Protein AF-A0A9E5R5B8-F1 (afdb_monomer_lite)

Sequence (141 aa):
MPQKSLERLEKYETEHPGAIAIGHPDVVDSGRGVEPFTGEATRPKANSRCPHCYPVLTTEGKFHACPFAIENRAPHFQLGDISSDASEIAQNFRAFFHWLDTVHEPYAIAHNLPACTVCWKYLDQLPVPKGFAEGRSQKDS

Structure (mmCIF, N/CA/C/O backbone):
data_AF-A0A9E5R5B8-F1
#
_entry.id   AF-A0A9E5R5B8-F1
#
loop_
_atom_site.group_PDB
_atom_site.id
_atom_site.type_symbol
_atom_site.label_atom_id
_atom_site.label_alt_id
_atom_site.label_comp_id
_atom_site.label_asym_id
_atom_site.label_entity_id
_atom_site.label_seq_id
_atom_site.pdbx_PDB_ins_code
_atom_site.Cartn_x
_atom_site.Cartn_y
_atom_site.Cartn_z
_atom_site.occupancy
_atom_site.B_iso_or_equiv
_atom_site.auth_seq_id
_atom_site.auth_comp_id
_atom_site.auth_asym_id
_atom_site.auth_atom_id
_atom_site.pdbx_PDB_model_num
ATOM 1 N N . MET A 1 1 ? -10.616 17.201 12.479 1.00 49.31 1 MET A N 1
ATOM 2 C CA . MET A 1 1 ? -11.175 16.107 13.302 1.00 49.31 1 MET A CA 1
ATOM 3 C C . MET A 1 1 ? -12.221 16.691 14.246 1.00 49.31 1 MET A C 1
ATOM 5 O O . MET A 1 1 ? -11.987 17.792 14.727 1.00 49.31 1 MET A O 1
ATOM 9 N N . PRO A 1 2 ? -13.370 16.033 14.482 1.00 65.19 2 PRO A N 1
ATOM 10 C CA . PRO A 1 2 ? -14.362 16.505 15.451 1.00 65.19 2 PRO A CA 1
ATOM 11 C C . PRO A 1 2 ? -13.791 16.572 16.878 1.00 65.19 2 PRO A C 1
ATOM 13 O O . PRO A 1 2 ? -13.091 15.649 17.290 1.00 65.19 2 PRO A O 1
ATOM 16 N N . GLN A 1 3 ? -14.136 17.614 17.644 1.00 66.38 3 GLN A N 1
ATOM 17 C CA . GLN A 1 3 ? -13.544 17.921 18.961 1.00 66.38 3 GLN A CA 1
ATOM 18 C C . GLN A 1 3 ? -13.558 16.728 19.932 1.00 66.38 3 GLN A C 1
ATOM 20 O O . GLN A 1 3 ? -12.523 16.318 20.442 1.00 66.38 3 GLN A O 1
ATOM 25 N N . LYS A 1 4 ? -14.717 16.075 20.085 1.00 72.31 4 LYS A N 1
ATOM 26 C CA . LYS A 1 4 ? -14.872 14.896 20.956 1.00 72.31 4 LYS A CA 1
ATOM 27 C C . LYS A 1 4 ? -13.998 13.707 20.554 1.00 72.31 4 LYS A C 1
ATOM 29 O O . LYS A 1 4 ? -13.737 12.835 21.372 1.00 72.31 4 LYS A O 1
ATOM 34 N N . SER A 1 5 ? -13.631 13.602 19.277 1.00 59.72 5 SER A N 1
ATOM 35 C CA . SER A 1 5 ? -12.757 12.521 18.805 1.00 59.72 5 SER A CA 1
ATOM 36 C C . SER A 1 5 ? -11.303 12.809 19.160 1.00 59.72 5 SER A C 1
ATOM 38 O O . SER A 1 5 ? -10.613 11.900 19.602 1.00 59.72 5 SER A O 1
ATOM 40 N N . LEU A 1 6 ? -10.877 14.073 19.046 1.00 64.75 6 LEU A N 1
ATOM 41 C CA . LEU A 1 6 ? -9.552 14.518 19.478 1.00 64.75 6 LEU A CA 1
ATOM 42 C C . LEU A 1 6 ? -9.355 14.275 20.981 1.00 64.75 6 LEU A C 1
ATOM 44 O O . LEU A 1 6 ? -8.418 13.585 21.356 1.00 64.75 6 LEU A O 1
ATOM 48 N N . GLU A 1 7 ? -10.304 14.713 21.812 1.00 79.81 7 GLU A N 1
ATOM 49 C CA . GLU A 1 7 ? -10.249 14.536 23.274 1.00 79.81 7 GLU A CA 1
ATOM 50 C C . GLU A 1 7 ? -10.117 13.060 23.688 1.00 79.81 7 GLU A C 1
ATOM 52 O O . GLU A 1 7 ? -9.419 12.718 24.642 1.00 79.81 7 GLU A O 1
ATOM 57 N N . ARG A 1 8 ? -10.789 12.156 22.962 1.00 82.94 8 ARG A N 1
ATOM 58 C CA . ARG A 1 8 ? -10.708 10.711 23.221 1.00 82.94 8 ARG A CA 1
ATOM 59 C C . ARG A 1 8 ? -9.349 10.134 22.844 1.00 82.94 8 ARG A C 1
ATOM 61 O O . ARG A 1 8 ? -8.866 9.265 23.562 1.00 82.94 8 ARG A O 1
ATOM 68 N N . LEU A 1 9 ? -8.759 10.596 21.744 1.00 76.62 9 LEU A N 1
ATOM 69 C CA . LEU A 1 9 ? -7.430 10.165 21.314 1.00 76.62 9 LEU A CA 1
ATOM 70 C C . LEU A 1 9 ? -6.357 10.693 22.275 1.00 76.62 9 LEU A C 1
ATOM 72 O O . LEU A 1 9 ? -5.537 9.917 22.742 1.00 76.62 9 LEU A O 1
ATOM 76 N N . GLU A 1 10 ? -6.413 11.965 22.665 1.00 81.62 10 GLU A N 1
ATOM 77 C CA . GLU A 1 10 ? -5.465 12.557 23.624 1.00 81.62 10 GLU A CA 1
ATOM 78 C C . GLU A 1 10 ? -5.507 11.858 24.988 1.00 81.62 10 GLU A C 1
ATOM 80 O O . GLU A 1 10 ? -4.468 11.551 25.581 1.00 81.62 10 GLU A O 1
ATOM 85 N N . LYS A 1 11 ? -6.714 11.541 25.472 1.00 90.38 11 LYS A N 1
ATOM 86 C CA . LYS A 1 11 ? -6.880 10.762 26.699 1.00 90.38 11 LYS A CA 1
ATOM 87 C C . LYS A 1 11 ? -6.269 9.363 26.569 1.00 90.38 11 LYS A C 1
ATOM 89 O O . LYS A 1 11 ? -5.566 8.925 27.473 1.00 90.38 11 LYS A O 1
ATOM 94 N N . TYR A 1 12 ? -6.514 8.683 25.452 1.00 80.88 12 TYR A N 1
ATOM 95 C CA . TYR A 1 12 ? -5.995 7.337 25.218 1.00 80.88 12 TYR A CA 1
ATOM 96 C C . TYR A 1 12 ? -4.466 7.317 25.084 1.00 80.88 12 TYR A C 1
ATOM 98 O O . TYR A 1 12 ? -3.836 6.432 25.645 1.00 80.88 12 TYR A O 1
ATOM 106 N N . GLU A 1 13 ? -3.851 8.307 24.431 1.00 83.00 13 GLU A N 1
ATOM 107 C CA . GLU A 1 13 ? -2.384 8.437 24.363 1.00 83.00 13 GLU A CA 1
ATOM 108 C C . GLU A 1 13 ? -1.765 8.692 25.744 1.00 83.00 13 GLU A C 1
ATOM 110 O O . GLU A 1 13 ? -0.701 8.173 26.064 1.00 83.00 13 GLU A O 1
ATOM 115 N N . THR A 1 14 ? -2.458 9.442 26.604 1.00 81.44 14 THR A N 1
ATOM 116 C CA . THR A 1 14 ? -2.015 9.662 27.989 1.00 81.44 14 THR A CA 1
ATOM 117 C C . THR A 1 14 ? -2.009 8.357 28.794 1.00 81.44 14 THR A C 1
ATOM 119 O O . THR A 1 14 ? -1.106 8.120 29.595 1.00 81.44 14 THR A O 1
ATOM 122 N N . GLU A 1 15 ? -3.019 7.510 28.589 1.00 90.81 15 GLU A N 1
ATOM 123 C CA . GLU A 1 15 ? -3.161 6.208 29.257 1.00 90.81 15 GLU A CA 1
ATOM 124 C C . GLU A 1 15 ? -2.264 5.127 28.622 1.00 90.81 15 GLU A C 1
ATOM 126 O O . GLU A 1 15 ? -1.857 4.177 29.296 1.00 90.81 15 GLU A O 1
ATOM 131 N N . HIS A 1 16 ? -1.916 5.292 27.344 1.00 69.75 16 HIS A N 1
ATOM 132 C CA . HIS A 1 16 ? -1.146 4.348 26.540 1.00 69.75 16 HIS A CA 1
ATOM 133 C C . HIS A 1 16 ? -0.096 5.068 25.674 1.00 69.75 16 HIS A C 1
ATOM 135 O O . HIS A 1 16 ? -0.258 5.141 24.454 1.00 69.75 16 HIS A O 1
ATOM 141 N N . PRO A 1 17 ? 0.997 5.574 26.275 1.00 70.75 17 PRO A N 1
ATOM 142 C CA . PRO A 1 17 ? 2.012 6.321 25.538 1.00 70.75 17 PRO A CA 1
ATOM 143 C C . PRO A 1 17 ? 2.600 5.511 24.376 1.00 70.75 17 PRO A C 1
ATOM 145 O O . PRO A 1 17 ? 3.065 4.384 24.564 1.00 70.75 17 PRO A O 1
ATOM 148 N N . GLY A 1 18 ? 2.592 6.090 23.177 1.00 58.00 18 GLY A N 1
ATOM 149 C CA . GLY A 1 18 ? 3.071 5.476 21.939 1.00 58.00 18 GLY A CA 1
ATOM 150 C C . GLY A 1 18 ? 2.088 4.507 21.277 1.00 58.00 18 GLY A C 1
ATOM 151 O O . GLY A 1 18 ? 2.444 3.885 20.275 1.00 58.00 18 GLY A O 1
ATOM 152 N N . ALA A 1 19 ? 0.869 4.354 21.804 1.00 66.12 19 ALA A N 1
ATOM 153 C CA . ALA A 1 19 ? -0.157 3.511 21.191 1.00 66.12 19 ALA A CA 1
ATOM 154 C C . ALA A 1 19 ? -0.889 4.220 20.043 1.00 66.12 19 ALA A C 1
ATOM 156 O O . ALA A 1 19 ? -1.441 3.547 19.167 1.00 66.12 19 ALA A O 1
ATOM 157 N N . ILE A 1 20 ? -0.888 5.557 20.019 1.00 54.00 20 ILE A N 1
ATOM 158 C CA . ILE A 1 20 ? -1.404 6.345 18.901 1.00 54.00 20 ILE A CA 1
ATOM 159 C C . ILE A 1 20 ? -0.234 6.846 18.061 1.00 54.00 20 ILE A C 1
ATOM 161 O O . ILE A 1 20 ? 0.415 7.840 18.374 1.00 54.00 20 ILE A O 1
ATOM 165 N N . ALA A 1 21 ? 0.002 6.188 16.930 1.00 52.88 21 ALA A N 1
ATOM 166 C CA . ALA A 1 21 ? 0.876 6.728 15.901 1.00 52.88 21 ALA A CA 1
ATOM 167 C C . ALA A 1 21 ? 0.081 7.688 15.002 1.00 52.88 21 ALA A C 1
ATOM 169 O O . ALA A 1 21 ? -0.859 7.284 14.314 1.00 52.88 21 ALA A O 1
ATOM 170 N N . ILE A 1 22 ? 0.480 8.961 14.965 1.00 49.50 22 ILE A N 1
ATOM 171 C CA . ILE A 1 22 ? 0.295 9.780 13.761 1.00 49.50 22 ILE A CA 1
ATOM 172 C C . ILE A 1 22 ? 1.297 9.225 12.747 1.00 49.50 22 ILE A C 1
ATOM 174 O O . ILE A 1 22 ? 2.421 8.923 13.139 1.00 49.50 22 ILE A O 1
ATOM 178 N N . GLY A 1 23 ? 0.860 9.007 11.502 1.00 41.50 23 GLY A N 1
ATOM 179 C CA . GLY A 1 23 ? 1.602 8.284 10.465 1.00 41.50 23 GLY A CA 1
ATOM 180 C C . GLY A 1 23 ? 3.128 8.394 10.586 1.00 41.50 23 GLY A C 1
ATOM 181 O O . GLY A 1 23 ? 3.691 9.477 10.503 1.00 41.50 23 GLY A O 1
ATOM 182 N N . HIS A 1 24 ? 3.772 7.248 10.808 1.00 43.59 24 HIS A N 1
ATOM 183 C CA . HIS A 1 24 ? 5.215 7.017 10.739 1.00 43.59 24 HIS A CA 1
ATOM 184 C C . HIS A 1 24 ? 5.885 7.794 9.579 1.00 43.59 24 HIS A C 1
ATOM 186 O O . HIS A 1 24 ? 5.373 7.747 8.454 1.00 43.59 24 HIS A O 1
ATOM 192 N N . PRO A 1 25 ? 7.063 8.405 9.818 1.00 42.62 25 PRO A N 1
ATOM 193 C CA . PRO A 1 25 ? 7.827 9.202 8.846 1.00 42.62 25 PRO A CA 1
ATOM 194 C C . PRO A 1 25 ? 8.372 8.413 7.640 1.00 42.62 25 PRO A C 1
ATOM 196 O O . PRO A 1 25 ? 8.846 9.009 6.673 1.00 42.62 25 PRO A O 1
ATOM 199 N N . ASP A 1 26 ? 8.284 7.082 7.672 1.00 43.50 26 ASP A N 1
ATOM 200 C CA . ASP A 1 26 ? 8.747 6.187 6.602 1.00 43.50 26 ASP A CA 1
ATOM 201 C C . ASP A 1 26 ? 7.673 5.917 5.530 1.00 43.50 26 ASP A C 1
ATOM 203 O O . ASP A 1 26 ? 7.870 5.115 4.617 1.00 43.50 26 ASP A O 1
ATOM 207 N N . VAL A 1 27 ? 6.527 6.593 5.635 1.00 49.62 27 VAL A N 1
ATOM 208 C CA . VAL A 1 27 ? 5.367 6.467 4.753 1.00 49.62 27 VAL A CA 1
ATOM 209 C C . VAL A 1 27 ? 4.975 7.859 4.273 1.00 49.62 27 VAL A C 1
ATOM 211 O O . VAL A 1 27 ? 4.837 8.780 5.070 1.00 49.62 27 VAL A O 1
ATOM 214 N N . VAL A 1 28 ? 4.791 8.037 2.962 1.00 47.84 28 VAL A N 1
ATOM 215 C CA . VAL A 1 28 ? 4.432 9.346 2.396 1.00 47.84 28 VAL A CA 1
ATOM 216 C C . VAL A 1 28 ? 3.112 9.830 3.005 1.00 47.84 28 VAL A C 1
ATOM 218 O O . VAL A 1 28 ? 2.084 9.169 2.833 1.00 47.84 28 VAL A O 1
ATOM 221 N N . ASP A 1 29 ? 3.149 10.993 3.666 1.00 47.41 29 ASP A N 1
ATOM 222 C CA . ASP A 1 29 ? 2.029 11.689 4.323 1.00 47.41 29 ASP A CA 1
ATOM 223 C C . ASP A 1 29 ? 0.872 12.017 3.360 1.00 47.41 29 ASP A C 1
ATOM 225 O O . ASP A 1 29 ? 0.616 13.154 2.970 1.00 47.41 29 ASP A O 1
ATOM 229 N N . SER A 1 30 ? 0.116 11.013 2.939 1.00 44.00 30 SER A N 1
ATOM 230 C CA . SER A 1 30 ? -1.131 11.223 2.204 1.00 44.00 30 SER A CA 1
ATOM 231 C C . SER A 1 30 ? -2.272 11.393 3.209 1.00 44.00 30 SER A C 1
ATOM 233 O O . SER A 1 30 ? -3.143 10.538 3.330 1.00 44.00 30 SER A O 1
ATOM 235 N N . GLY A 1 31 ? -2.242 12.492 3.970 1.00 41.38 31 GLY A N 1
ATOM 236 C CA . GLY A 1 31 ? -3.238 12.832 4.989 1.00 41.38 31 GLY A CA 1
ATOM 237 C C . GLY A 1 31 ? -3.081 14.270 5.495 1.00 41.38 31 GLY A C 1
ATOM 238 O O . GLY A 1 31 ? -1.972 14.756 5.677 1.00 41.38 31 GLY A O 1
ATOM 239 N N . ARG A 1 32 ? -4.195 14.989 5.696 1.00 36.12 32 ARG A N 1
ATOM 240 C CA . ARG A 1 32 ? -4.191 16.371 6.219 1.00 36.12 32 ARG A CA 1
ATOM 241 C C . ARG A 1 32 ? -3.939 16.368 7.736 1.00 36.12 32 ARG A C 1
ATOM 243 O O . ARG A 1 32 ? -4.855 16.061 8.497 1.00 36.12 32 ARG A O 1
ATOM 250 N N . GLY A 1 33 ? -2.741 16.774 8.150 1.00 42.72 33 GLY A N 1
ATOM 251 C CA . GLY A 1 33 ? -2.352 17.126 9.523 1.00 42.72 33 GLY A CA 1
ATOM 252 C C . GLY A 1 33 ? -1.614 18.472 9.540 1.00 42.72 33 GLY A C 1
ATOM 253 O O . GLY A 1 33 ? -1.200 18.948 8.493 1.00 42.72 33 GLY A O 1
ATOM 254 N N . VAL A 1 34 ? -1.526 19.123 10.702 1.00 41.06 34 VAL A N 1
ATOM 255 C CA . VAL A 1 34 ? -1.200 20.561 10.884 1.00 41.06 34 VAL A CA 1
ATOM 256 C C . VAL A 1 34 ? 0.295 20.902 10.681 1.00 41.06 34 VAL A C 1
ATOM 258 O O . VAL A 1 34 ? 0.679 22.062 10.784 1.00 41.06 34 VAL A O 1
ATOM 261 N N . GLU A 1 35 ? 1.128 19.919 10.338 1.00 50.31 35 GLU A N 1
ATOM 262 C CA . GLU A 1 35 ? 2.551 20.098 10.020 1.00 50.31 35 GLU A CA 1
ATOM 263 C C . GLU A 1 35 ? 2.778 20.310 8.508 1.00 50.31 35 GLU A C 1
ATOM 265 O O . GLU A 1 35 ? 1.985 19.827 7.690 1.00 50.31 35 GLU A O 1
ATOM 270 N N . PRO A 1 36 ? 3.853 21.010 8.086 1.00 51.84 36 PRO A N 1
ATOM 271 C CA . PRO A 1 36 ? 4.228 21.07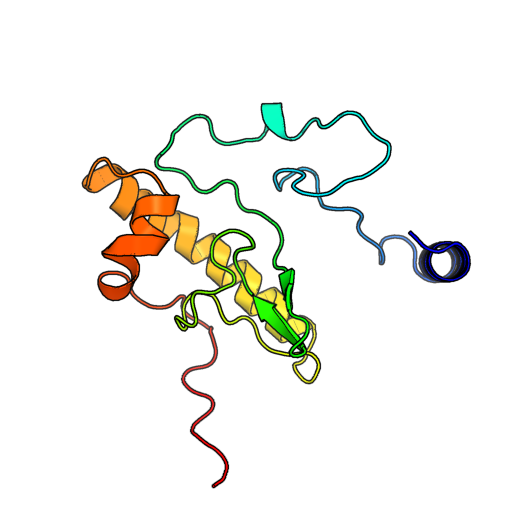8 6.678 1.00 51.84 36 PRO A CA 1
ATOM 272 C C . PRO A 1 36 ? 4.455 19.664 6.137 1.00 51.84 36 PRO A C 1
ATOM 274 O O . PRO A 1 36 ? 5.224 18.900 6.709 1.00 51.84 36 PRO A O 1
ATOM 277 N N . PHE A 1 37 ? 3.811 19.320 5.020 1.00 50.38 37 PHE A N 1
ATOM 278 C CA . PHE A 1 37 ? 3.993 18.036 4.341 1.00 50.38 37 PHE A CA 1
ATOM 279 C C . PHE A 1 37 ? 5.477 17.812 3.994 1.00 50.38 37 PHE A C 1
ATOM 281 O O . PHE A 1 37 ? 5.992 18.379 3.028 1.00 50.38 37 PHE A O 1
ATOM 288 N N . THR A 1 38 ? 6.172 16.986 4.779 1.00 55.94 38 THR A N 1
ATOM 289 C CA . THR A 1 38 ? 7.579 16.605 4.554 1.00 55.94 38 THR A CA 1
ATOM 290 C C . THR A 1 38 ? 7.709 15.358 3.676 1.00 55.94 38 THR A C 1
ATOM 292 O O . THR A 1 38 ? 8.798 15.061 3.182 1.00 55.94 38 THR A O 1
ATOM 295 N N . GLY A 1 39 ? 6.591 14.674 3.396 1.00 53.44 39 GLY A N 1
ATOM 296 C CA . GLY A 1 39 ? 6.533 13.456 2.584 1.00 53.44 39 GLY A CA 1
ATOM 297 C C . GLY A 1 39 ? 7.044 13.610 1.146 1.00 53.44 39 GLY A C 1
ATOM 298 O O . GLY A 1 39 ? 7.412 12.621 0.520 1.00 53.44 39 GLY A O 1
ATOM 299 N N . GLU A 1 40 ? 7.141 14.831 0.610 1.00 57.19 40 GLU A N 1
ATOM 300 C CA . GLU A 1 40 ? 7.773 15.079 -0.697 1.00 57.19 40 GLU A CA 1
ATOM 301 C C . GLU A 1 40 ? 9.261 14.687 -0.707 1.00 57.19 40 GLU A C 1
ATOM 303 O O . GLU A 1 40 ? 9.787 14.274 -1.746 1.00 57.19 40 GLU A O 1
ATOM 308 N N . ALA A 1 41 ? 9.948 14.800 0.434 1.00 61.19 41 ALA A N 1
ATOM 309 C CA . ALA A 1 41 ? 11.358 14.443 0.561 1.00 61.19 41 ALA A CA 1
ATOM 310 C C . ALA A 1 41 ? 11.570 12.922 0.606 1.00 61.19 41 ALA A C 1
ATOM 312 O O . ALA A 1 41 ? 12.535 12.425 0.029 1.00 61.19 41 ALA A O 1
ATOM 313 N N . THR A 1 42 ? 10.661 12.187 1.252 1.00 61.38 42 THR A N 1
ATOM 314 C CA . THR A 1 42 ? 10.735 10.724 1.408 1.00 61.38 42 THR A CA 1
ATOM 315 C C . THR A 1 42 ? 10.049 9.963 0.273 1.00 61.38 42 THR A C 1
ATOM 317 O O . THR A 1 42 ? 10.272 8.763 0.108 1.00 61.38 42 THR A O 1
ATOM 320 N N . ARG A 1 43 ? 9.258 10.647 -0.565 1.00 65.94 43 ARG A N 1
ATOM 321 C CA . ARG A 1 43 ? 8.619 10.050 -1.739 1.00 65.94 43 ARG A CA 1
ATOM 322 C C . ARG A 1 43 ? 9.666 9.507 -2.720 1.00 65.94 43 ARG A C 1
ATOM 324 O O . ARG A 1 43 ? 10.537 10.266 -3.164 1.00 65.94 43 ARG A O 1
ATOM 331 N N . PRO A 1 44 ? 9.540 8.239 -3.155 1.00 69.44 44 PRO A N 1
ATOM 332 C CA . PRO A 1 44 ? 10.380 7.702 -4.212 1.00 69.44 44 PRO A CA 1
ATOM 333 C C . PRO A 1 44 ? 10.319 8.578 -5.465 1.00 69.44 44 PRO A C 1
ATOM 335 O O . PRO A 1 44 ? 9.242 8.871 -5.985 1.00 69.44 44 PRO A O 1
ATOM 338 N N . LYS A 1 45 ? 11.489 9.006 -5.947 1.00 76.94 45 LYS A N 1
ATOM 339 C CA . LYS A 1 45 ? 11.614 9.801 -7.180 1.00 76.94 45 LYS A CA 1
ATOM 340 C C . LYS A 1 45 ? 11.586 8.927 -8.437 1.00 76.94 45 LYS A C 1
ATOM 342 O O . LYS A 1 45 ? 11.286 9.416 -9.521 1.00 76.94 45 LYS A O 1
ATOM 347 N N . ALA A 1 46 ? 11.879 7.635 -8.289 1.00 81.94 46 ALA A N 1
ATOM 348 C CA . ALA A 1 46 ? 11.731 6.657 -9.354 1.00 81.9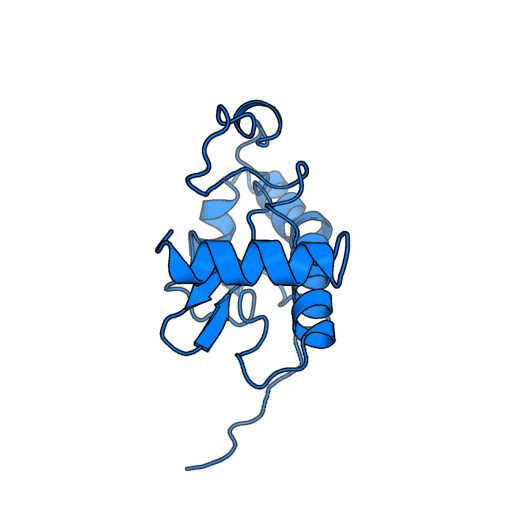4 46 ALA A CA 1
ATOM 349 C C . ALA A 1 46 ? 10.255 6.275 -9.510 1.00 81.94 46 ALA A C 1
ATOM 351 O O . ALA A 1 46 ? 9.640 5.753 -8.582 1.00 81.94 46 ALA A O 1
ATOM 352 N N . ASN A 1 47 ? 9.702 6.484 -10.706 1.00 83.50 47 ASN A N 1
ATOM 353 C CA . ASN A 1 47 ? 8.297 6.184 -10.993 1.00 83.50 47 ASN A CA 1
ATOM 354 C C . ASN A 1 47 ? 7.951 4.695 -10.855 1.00 83.50 47 ASN A C 1
ATOM 356 O O . ASN A 1 47 ? 6.784 4.373 -10.655 1.00 83.50 47 ASN A O 1
ATOM 360 N N . SER A 1 48 ? 8.933 3.796 -10.964 1.00 88.50 48 SER A N 1
ATOM 361 C CA . SER A 1 48 ? 8.771 2.348 -10.790 1.00 88.50 48 SER A CA 1
ATOM 362 C C . SER A 1 48 ? 8.588 1.922 -9.331 1.00 88.50 48 SER A C 1
ATOM 364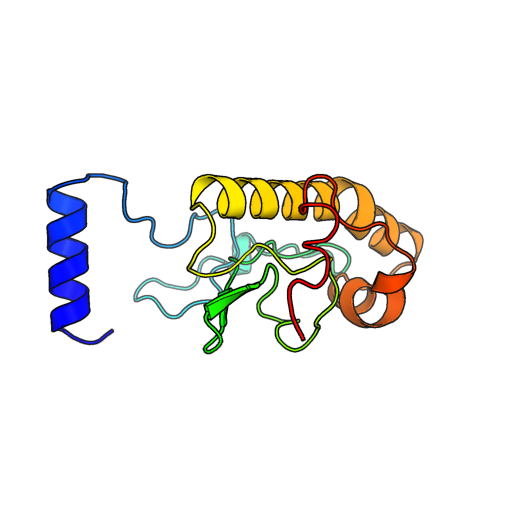 O O . SER A 1 48 ? 8.194 0.786 -9.088 1.00 88.50 48 SER A O 1
ATOM 366 N N . ARG A 1 49 ? 8.835 2.816 -8.364 1.00 87.69 49 ARG A N 1
ATOM 367 C CA . ARG A 1 49 ? 8.798 2.502 -6.934 1.00 87.69 49 ARG A CA 1
ATOM 368 C C . ARG A 1 49 ? 7.523 3.010 -6.264 1.00 87.69 49 ARG A C 1
ATOM 370 O O . ARG A 1 49 ? 7.107 4.154 -6.454 1.00 87.69 49 ARG A O 1
ATOM 377 N N . CYS A 1 50 ? 6.893 2.145 -5.472 1.00 88.62 50 CYS A N 1
ATOM 378 C CA . CYS A 1 50 ? 5.686 2.475 -4.719 1.00 88.62 50 CYS A CA 1
ATOM 379 C C . CYS A 1 50 ? 6.012 3.420 -3.542 1.00 88.62 50 CYS A C 1
ATOM 381 O O . CYS A 1 50 ? 6.990 3.187 -2.840 1.00 88.62 50 CYS A O 1
ATOM 383 N N . PRO A 1 51 ? 5.193 4.453 -3.266 1.00 82.56 51 PRO A N 1
ATOM 384 C CA . PRO A 1 51 ? 5.397 5.364 -2.132 1.00 82.56 51 PRO A CA 1
ATOM 385 C C . PRO A 1 51 ? 5.045 4.780 -0.750 1.00 82.56 51 PRO A C 1
ATOM 387 O O . PRO A 1 51 ? 5.132 5.501 0.237 1.00 82.56 51 PRO A O 1
ATOM 390 N N . HIS A 1 52 ? 4.625 3.514 -0.667 1.00 85.31 52 HIS A N 1
ATOM 391 C CA . HIS A 1 52 ? 4.361 2.807 0.597 1.00 85.31 52 HIS A CA 1
ATOM 392 C C . HIS A 1 52 ? 3.353 3.514 1.518 1.00 85.31 52 HIS A C 1
ATOM 394 O O . HIS A 1 52 ? 3.573 3.632 2.714 1.00 85.31 52 HIS A O 1
ATOM 400 N N . CYS A 1 53 ? 2.236 3.994 0.966 1.00 81.25 53 CYS A N 1
ATOM 401 C CA . CYS A 1 53 ? 1.182 4.664 1.734 1.00 81.25 53 CYS A CA 1
ATOM 402 C C . CYS A 1 53 ? 0.552 3.765 2.817 1.00 81.25 53 CYS A C 1
ATOM 404 O O . CYS A 1 53 ? 0.556 2.540 2.698 1.00 81.25 53 CYS A O 1
ATOM 406 N N . TYR A 1 54 ? -0.067 4.388 3.827 1.00 80.31 54 TYR A N 1
ATOM 407 C CA . TYR A 1 54 ? -0.871 3.685 4.832 1.00 80.31 54 TYR A CA 1
ATOM 408 C C . TYR A 1 54 ? -2.036 2.915 4.211 1.00 80.31 54 TYR A C 1
ATOM 410 O O . TYR A 1 54 ? -2.593 3.359 3.197 1.00 80.31 54 TYR A O 1
ATOM 418 N N . PRO A 1 55 ? -2.460 1.808 4.848 1.00 88.50 55 PRO A N 1
ATOM 419 C CA . PRO A 1 55 ? -3.683 1.159 4.450 1.00 88.50 55 PRO A CA 1
ATOM 420 C C . PRO A 1 55 ? -4.865 2.049 4.832 1.00 88.50 55 PRO A C 1
ATOM 422 O O . PRO A 1 55 ? -4.788 2.879 5.742 1.00 88.50 55 PRO A O 1
ATOM 425 N N . VAL A 1 56 ? -5.982 1.865 4.146 1.00 89.94 56 VAL A N 1
ATOM 426 C CA . VAL A 1 56 ? -7.207 2.628 4.393 1.00 89.94 56 VAL A CA 1
ATOM 427 C C . VAL A 1 56 ? -8.329 1.711 4.846 1.00 89.94 56 VAL A C 1
ATOM 429 O O . VAL A 1 56 ? -8.446 0.578 4.383 1.00 89.94 56 VAL A O 1
ATOM 432 N N . LEU A 1 57 ? -9.170 2.214 5.747 1.00 91.25 57 LEU A N 1
ATOM 433 C CA . LEU A 1 57 ? -10.412 1.562 6.141 1.00 91.25 57 LEU A CA 1
ATOM 434 C C . LEU A 1 57 ? -11.546 2.083 5.254 1.00 91.25 57 LEU A C 1
ATOM 436 O O . LEU A 1 57 ? -11.845 3.278 5.257 1.00 91.25 57 LEU A O 1
ATOM 440 N N . THR A 1 58 ? -12.183 1.199 4.493 1.00 87.50 58 THR A N 1
ATOM 441 C CA . THR A 1 58 ? -13.354 1.554 3.682 1.00 87.50 58 THR A CA 1
ATOM 442 C C . THR A 1 58 ? -14.589 1.746 4.560 1.00 87.50 58 THR A C 1
ATOM 444 O O . THR A 1 58 ? -14.689 1.170 5.642 1.00 87.50 58 THR A O 1
ATOM 447 N N . THR A 1 59 ? -15.614 2.418 4.039 1.00 87.00 59 THR A N 1
ATOM 448 C CA . THR A 1 59 ? -16.939 2.494 4.685 1.00 87.00 59 THR A CA 1
ATOM 449 C C . THR A 1 59 ? -17.613 1.129 4.866 1.00 87.00 59 THR A C 1
ATOM 451 O O . THR A 1 59 ? -18.422 0.972 5.772 1.00 87.00 59 THR A O 1
ATOM 454 N N . GLU A 1 60 ? -17.244 0.123 4.066 1.00 88.69 60 GLU A N 1
ATOM 455 C CA . GLU A 1 60 ? -17.677 -1.276 4.229 1.00 88.69 60 GLU A CA 1
ATOM 456 C C . GLU A 1 60 ? -16.963 -2.019 5.377 1.00 88.69 60 GLU A C 1
ATOM 458 O O . GLU A 1 60 ? -17.182 -3.211 5.568 1.00 88.69 60 GLU A O 1
ATOM 463 N N . GLY A 1 61 ? -16.073 -1.351 6.119 1.00 89.94 61 GLY A N 1
ATOM 464 C CA . GLY A 1 61 ? -15.319 -1.966 7.209 1.00 89.94 61 GLY A CA 1
ATOM 465 C C . GLY A 1 61 ? -14.166 -2.872 6.763 1.00 89.94 61 GLY A C 1
ATOM 466 O O . GLY A 1 61 ? -13.759 -3.731 7.536 1.00 89.94 61 GLY A O 1
ATOM 467 N N . LYS A 1 62 ? -13.631 -2.707 5.546 1.00 93.00 62 LYS A N 1
ATOM 468 C CA . LYS A 1 62 ? -12.494 -3.480 5.021 1.00 93.00 62 LYS A CA 1
ATOM 469 C C . LYS A 1 62 ? -11.201 -2.678 5.087 1.00 93.00 62 LYS A C 1
ATOM 471 O O . LYS A 1 62 ? -11.182 -1.501 4.725 1.00 93.00 62 LYS A O 1
ATOM 476 N N . PHE A 1 63 ? -10.121 -3.328 5.502 1.00 93.44 63 PHE A N 1
ATOM 477 C CA . PHE A 1 63 ? -8.777 -2.768 5.441 1.00 93.44 63 PHE A CA 1
ATOM 478 C C . PHE A 1 63 ? -8.168 -3.043 4.067 1.00 93.44 63 PHE A C 1
ATOM 480 O O . PHE A 1 63 ? -8.010 -4.195 3.658 1.00 93.44 63 PHE A O 1
ATOM 487 N N . HIS A 1 64 ? -7.818 -1.972 3.363 1.00 94.12 64 HIS A N 1
ATOM 488 C CA . HIS A 1 64 ? -7.290 -2.008 2.008 1.00 94.12 64 HIS A CA 1
ATOM 489 C C . HIS A 1 64 ? -5.845 -1.511 1.973 1.00 94.12 64 HIS A C 1
ATOM 491 O O . HIS A 1 64 ? -5.542 -0.443 2.502 1.00 94.12 64 HIS A O 1
ATOM 497 N N . ALA A 1 65 ? -4.954 -2.252 1.320 1.00 93.12 65 ALA A N 1
ATOM 498 C CA . ALA A 1 65 ? -3.516 -1.994 1.363 1.00 93.12 65 ALA A CA 1
ATOM 499 C C . ALA A 1 65 ? -3.073 -0.731 0.607 1.00 93.12 65 ALA A C 1
ATOM 501 O O . ALA A 1 65 ? -2.007 -0.193 0.889 1.00 93.12 65 ALA A O 1
ATOM 502 N N . CYS A 1 66 ? -3.870 -0.256 -0.356 1.00 91.19 66 CYS A N 1
ATOM 503 C CA . CYS A 1 66 ? -3.524 0.901 -1.182 1.00 91.19 66 CYS A CA 1
ATOM 504 C C . CYS A 1 66 ? -4.680 1.915 -1.278 1.00 91.19 66 CYS A C 1
ATOM 506 O O . CYS A 1 66 ? -5.752 1.549 -1.767 1.00 91.19 66 CYS A O 1
ATOM 508 N N . PRO A 1 67 ? -4.483 3.195 -0.904 1.00 86.69 67 PRO A N 1
ATOM 509 C CA . PRO A 1 67 ? -5.514 4.230 -1.031 1.00 86.69 67 PRO A CA 1
ATOM 510 C C . PRO A 1 67 ? -5.843 4.578 -2.488 1.00 86.69 67 PRO A C 1
ATOM 512 O O . PRO A 1 67 ? -6.982 4.905 -2.806 1.00 86.69 67 PRO A O 1
ATOM 515 N N . PHE A 1 68 ? -4.865 4.491 -3.393 1.00 84.88 68 PHE A N 1
ATOM 516 C CA . PHE A 1 68 ? -5.040 4.853 -4.806 1.00 84.88 68 PHE A CA 1
ATOM 517 C C . PHE A 1 68 ? -5.697 3.758 -5.648 1.00 84.88 68 PHE A C 1
ATOM 519 O O . PHE A 1 68 ? -6.064 4.005 -6.793 1.00 84.88 68 PHE A O 1
ATOM 526 N N . ALA A 1 69 ? -5.839 2.555 -5.094 1.00 87.12 69 ALA A N 1
ATOM 527 C CA . ALA A 1 69 ? -6.473 1.421 -5.751 1.00 87.12 69 ALA A CA 1
ATOM 528 C C . ALA A 1 69 ? -7.715 0.954 -4.983 1.00 87.12 69 ALA A C 1
ATOM 530 O O . ALA A 1 69 ? -8.055 -0.216 -5.056 1.00 87.12 69 ALA A O 1
ATOM 531 N N . ILE A 1 70 ? -8.377 1.841 -4.231 1.00 85.31 70 ILE A N 1
ATOM 532 C CA . ILE A 1 70 ? -9.444 1.472 -3.285 1.00 85.31 70 ILE A CA 1
ATOM 533 C C . ILE A 1 70 ? -10.643 0.755 -3.924 1.00 85.31 70 ILE A C 1
ATOM 535 O O . ILE A 1 70 ? -11.334 -0.019 -3.271 1.00 85.31 70 ILE A O 1
ATOM 539 N N . GLU A 1 71 ? -10.880 0.993 -5.212 1.00 84.38 71 GLU A N 1
ATOM 540 C CA . GLU A 1 71 ? -11.935 0.330 -5.983 1.00 84.38 71 GLU A CA 1
ATOM 541 C C . GLU A 1 71 ? -11.504 -1.049 -6.515 1.00 84.38 71 GLU A C 1
ATOM 543 O O . GLU A 1 71 ? -12.339 -1.836 -6.968 1.00 84.38 71 GLU A O 1
ATOM 548 N N . ASN A 1 72 ? -10.208 -1.371 -6.459 1.00 88.00 72 ASN A N 1
ATOM 549 C CA . ASN A 1 72 ? -9.667 -2.631 -6.943 1.00 88.00 72 ASN A CA 1
ATOM 550 C C . ASN A 1 72 ? -9.859 -3.737 -5.898 1.00 88.00 72 ASN A C 1
ATOM 552 O O . ASN A 1 72 ? -9.192 -3.791 -4.872 1.00 88.00 72 ASN A O 1
ATOM 556 N N . ARG A 1 73 ? -10.746 -4.683 -6.205 1.00 88.88 73 ARG A N 1
ATOM 557 C CA . ARG A 1 73 ? -11.088 -5.805 -5.318 1.00 88.88 73 ARG A CA 1
ATOM 558 C C . ARG A 1 73 ? -10.113 -6.982 -5.398 1.00 88.88 73 ARG A C 1
ATOM 560 O O . ARG A 1 73 ? -10.421 -8.054 -4.881 1.00 88.88 73 ARG A O 1
ATOM 567 N N . ALA A 1 74 ? -8.967 -6.815 -6.057 1.00 92.44 74 ALA A N 1
ATOM 568 C CA . ALA A 1 74 ? -7.962 -7.861 -6.153 1.00 92.44 74 ALA A CA 1
ATOM 569 C C . ALA A 1 74 ? -7.490 -8.310 -4.759 1.00 92.44 74 ALA A C 1
ATOM 571 O O . ALA A 1 74 ? -7.357 -7.479 -3.849 1.00 92.44 74 ALA A O 1
ATOM 572 N N . PRO A 1 75 ? -7.195 -9.612 -4.589 1.00 93.88 75 PRO A N 1
ATOM 573 C CA . PRO A 1 75 ? -6.737 -10.159 -3.317 1.00 93.88 75 PRO A CA 1
ATOM 574 C C . PRO A 1 75 ? -5.459 -9.479 -2.821 1.00 93.88 75 PRO A C 1
ATOM 576 O O . PRO A 1 75 ? -5.304 -9.328 -1.619 1.00 93.88 75 PRO A O 1
ATOM 579 N N . HIS A 1 76 ? -4.603 -8.973 -3.716 1.00 94.38 76 HIS A N 1
ATOM 580 C CA . HIS A 1 76 ? -3.352 -8.273 -3.392 1.00 94.38 76 HIS A CA 1
ATOM 581 C C . HIS A 1 76 ? -3.505 -7.072 -2.460 1.00 94.38 76 HIS A C 1
ATOM 583 O O . HIS A 1 76 ? -2.521 -6.651 -1.858 1.00 94.38 76 HIS A O 1
ATOM 589 N N . PHE A 1 77 ? -4.711 -6.512 -2.341 1.00 94.44 77 PHE A N 1
ATOM 590 C CA . PHE A 1 77 ? -4.965 -5.352 -1.494 1.00 94.44 77 PHE A CA 1
ATOM 591 C C . PHE A 1 77 ? -5.846 -5.637 -0.276 1.00 94.44 77 PHE A C 1
ATOM 593 O O . PHE A 1 77 ? -6.064 -4.726 0.519 1.00 94.44 77 PHE A O 1
ATOM 600 N N . GLN A 1 78 ? -6.361 -6.855 -0.103 1.00 94.19 78 GLN A N 1
ATOM 601 C CA . GLN A 1 78 ? -7.293 -7.163 0.984 1.00 94.19 78 GLN A CA 1
ATOM 602 C C . GLN A 1 78 ? -6.534 -7.565 2.253 1.00 94.19 78 GLN A C 1
ATOM 604 O O . GLN A 1 78 ? -6.009 -8.671 2.338 1.00 94.19 78 GLN A O 1
ATOM 609 N N . LEU A 1 79 ? -6.492 -6.679 3.250 1.00 93.94 79 LEU A N 1
ATOM 610 C CA . LEU A 1 79 ? -5.752 -6.917 4.497 1.00 93.94 79 LEU A CA 1
ATOM 611 C C . LEU A 1 79 ? -6.591 -7.579 5.595 1.00 93.94 79 LEU A C 1
ATOM 613 O O . LEU A 1 79 ? -6.028 -8.114 6.546 1.00 93.94 79 LEU A O 1
ATOM 617 N N . GLY A 1 80 ? -7.918 -7.508 5.490 1.00 93.50 80 GLY A N 1
ATOM 618 C CA . GLY A 1 80 ? -8.855 -7.950 6.520 1.00 93.50 80 GLY A CA 1
ATOM 619 C C . GLY A 1 80 ? -10.050 -7.007 6.631 1.00 93.50 80 GLY A C 1
ATOM 620 O O . GLY A 1 80 ? -10.282 -6.166 5.759 1.00 93.50 80 GLY A O 1
ATOM 621 N N . ASP A 1 81 ? -10.807 -7.131 7.712 1.00 94.75 81 ASP A N 1
ATOM 622 C CA . ASP A 1 81 ? -11.953 -6.274 8.024 1.00 94.75 81 ASP A CA 1
ATOM 623 C C . ASP A 1 81 ? -11.995 -5.938 9.522 1.00 94.75 81 ASP A C 1
ATOM 625 O O . ASP A 1 81 ? -11.144 -6.381 10.288 1.00 94.75 81 ASP A O 1
ATOM 629 N N . ILE A 1 82 ? -12.960 -5.127 9.957 1.00 93.19 82 ILE A N 1
ATOM 630 C CA . ILE A 1 82 ? -13.078 -4.686 11.360 1.00 93.19 82 ILE A CA 1
ATOM 631 C C . ILE A 1 82 ? -13.302 -5.820 12.374 1.00 93.19 82 ILE A C 1
ATOM 633 O O . ILE A 1 82 ? -13.200 -5.570 13.573 1.00 93.19 82 ILE A O 1
ATOM 637 N N . SER A 1 83 ? -13.633 -7.032 11.923 1.00 94.88 83 SER A N 1
ATOM 638 C CA . SER A 1 83 ? -13.738 -8.220 12.776 1.00 94.88 83 SER A CA 1
ATOM 639 C C . SER A 1 83 ? -12.450 -9.049 12.823 1.00 94.88 83 SER A C 1
ATOM 641 O O . SER A 1 83 ? -12.342 -9.944 13.660 1.00 94.88 83 SER A O 1
ATOM 643 N N . SER A 1 84 ? -11.479 -8.761 11.950 1.00 91.12 84 SER A N 1
ATOM 644 C CA . SER A 1 84 ? -10.162 -9.401 11.948 1.00 91.12 84 SER A CA 1
ATOM 645 C C . SER A 1 84 ? -9.338 -9.001 13.172 1.00 91.12 84 SER A C 1
ATOM 647 O O . SER A 1 84 ? -9.485 -7.907 13.721 1.00 91.12 84 SER A O 1
ATOM 649 N N . ASP A 1 85 ? -8.414 -9.876 13.568 1.00 92.62 85 ASP A N 1
ATOM 650 C CA . ASP A 1 85 ? -7.449 -9.551 14.613 1.00 92.62 85 ASP A CA 1
ATOM 651 C C . ASP A 1 85 ? -6.510 -8.427 14.134 1.00 92.62 85 ASP A C 1
ATOM 653 O O . ASP A 1 85 ? -5.993 -8.445 13.012 1.00 92.62 85 ASP A O 1
ATOM 657 N N . ALA A 1 86 ? -6.263 -7.429 14.985 1.00 87.81 86 ALA A N 1
ATOM 658 C CA . ALA A 1 86 ? -5.399 -6.302 14.636 1.00 87.81 86 ALA A CA 1
ATOM 659 C C . ALA A 1 86 ? -3.966 -6.747 14.284 1.00 87.81 86 ALA A C 1
ATOM 661 O O . ALA A 1 86 ? -3.326 -6.172 13.398 1.00 87.81 86 ALA A O 1
ATOM 662 N N . SER A 1 87 ? -3.464 -7.792 14.946 1.00 85.88 87 SER A N 1
ATOM 663 C CA . SER A 1 87 ? -2.154 -8.373 14.659 1.00 85.88 87 SER A CA 1
ATOM 664 C C . SER A 1 87 ? -2.117 -9.072 13.299 1.00 85.88 87 SER A C 1
ATOM 666 O O . SER A 1 87 ? -1.064 -9.059 12.659 1.00 85.88 87 SER A O 1
ATOM 668 N N . GLU A 1 88 ? -3.238 -9.624 12.827 1.00 89.56 88 GLU A N 1
ATOM 669 C CA . GLU A 1 88 ? -3.374 -10.219 11.493 1.00 89.56 88 GLU A CA 1
ATOM 670 C C . GLU A 1 88 ? -3.338 -9.133 10.411 1.00 89.56 88 GLU A C 1
ATOM 672 O O . GLU A 1 88 ? -2.538 -9.218 9.480 1.00 89.56 88 GLU A O 1
ATOM 677 N N . ILE A 1 89 ? -4.106 -8.050 10.577 1.00 89.25 89 ILE A N 1
ATOM 678 C CA . ILE A 1 89 ? -4.095 -6.906 9.645 1.00 89.25 89 ILE A CA 1
ATOM 679 C C . ILE A 1 89 ? -2.679 -6.326 9.525 1.00 89.25 89 ILE A C 1
ATOM 681 O O . ILE A 1 89 ? -2.195 -6.064 8.421 1.00 89.25 89 ILE A O 1
ATOM 685 N N . ALA A 1 90 ? -1.980 -6.166 10.652 1.00 87.56 90 ALA A N 1
ATOM 686 C CA . ALA A 1 90 ? -0.610 -5.664 10.666 1.00 87.56 90 ALA A CA 1
ATOM 687 C C . ALA A 1 90 ? 0.383 -6.630 9.990 1.00 87.56 90 ALA A C 1
ATOM 689 O O . ALA A 1 90 ? 1.322 -6.183 9.329 1.00 87.56 90 ALA A O 1
ATOM 690 N N . GLN A 1 91 ? 0.194 -7.946 10.137 1.00 89.69 91 GLN A N 1
ATOM 691 C CA . GLN A 1 91 ? 0.992 -8.960 9.438 1.00 89.69 91 GLN A CA 1
ATOM 692 C C . GLN A 1 91 ? 0.761 -8.908 7.927 1.00 89.69 91 GLN A C 1
ATOM 694 O O . GLN A 1 91 ? 1.734 -8.836 7.175 1.00 89.69 91 GLN A O 1
ATOM 699 N N . ASN A 1 92 ? -0.498 -8.848 7.492 1.00 93.88 92 ASN A N 1
ATOM 700 C CA . ASN A 1 92 ? -0.860 -8.733 6.079 1.00 93.88 92 ASN A CA 1
ATOM 701 C C . ASN A 1 92 ? -0.285 -7.453 5.471 1.00 93.88 92 ASN A C 1
ATOM 703 O O . ASN A 1 92 ? 0.276 -7.474 4.379 1.00 93.88 92 ASN A O 1
ATOM 707 N N . PHE A 1 93 ? -0.325 -6.338 6.200 1.00 92.50 93 PHE A N 1
ATOM 708 C CA . PHE A 1 93 ? 0.242 -5.090 5.703 1.00 92.50 93 PHE A CA 1
ATOM 709 C C . PHE A 1 93 ? 1.771 -5.154 5.544 1.00 92.50 93 PHE A C 1
ATOM 711 O O . PHE A 1 93 ? 2.306 -4.725 4.522 1.00 92.50 93 PHE A O 1
ATOM 718 N N . ARG A 1 94 ? 2.488 -5.778 6.490 1.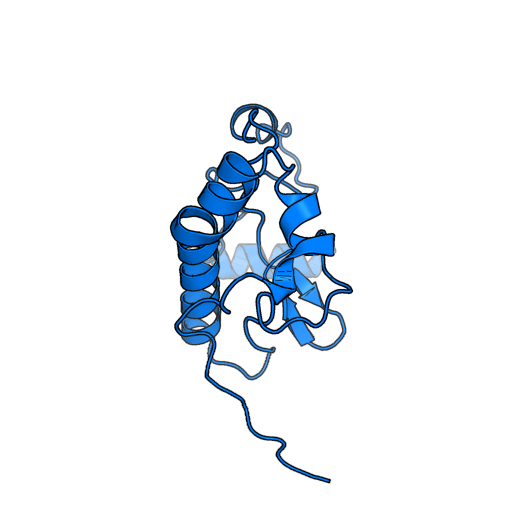00 90.50 94 ARG A N 1
ATOM 719 C CA . ARG A 1 94 ? 3.933 -6.035 6.336 1.00 90.50 94 ARG A CA 1
ATOM 720 C C . ARG A 1 94 ? 4.233 -6.960 5.156 1.00 90.50 94 ARG A C 1
ATOM 722 O O . ARG A 1 94 ? 5.192 -6.718 4.427 1.00 90.50 94 ARG A O 1
ATOM 729 N N . ALA A 1 95 ? 3.414 -7.990 4.947 1.00 93.62 95 ALA A N 1
ATOM 730 C CA . ALA A 1 95 ? 3.545 -8.883 3.800 1.00 93.62 95 ALA A CA 1
ATOM 731 C C . ALA A 1 95 ? 3.329 -8.148 2.468 1.00 93.62 95 ALA A C 1
ATOM 733 O O . ALA A 1 95 ? 4.042 -8.413 1.502 1.00 93.62 95 ALA A O 1
ATOM 734 N N . PHE A 1 96 ? 2.401 -7.189 2.424 1.00 94.62 96 PHE A N 1
ATOM 735 C CA . PHE A 1 96 ? 2.182 -6.336 1.259 1.00 94.62 96 PHE A CA 1
ATOM 736 C C . PHE A 1 96 ? 3.406 -5.474 0.927 1.00 94.62 96 PHE A C 1
ATOM 738 O O . PHE A 1 96 ? 3.818 -5.441 -0.229 1.00 94.62 96 PHE A O 1
ATOM 745 N N . PHE A 1 97 ? 4.036 -4.831 1.916 1.00 92.00 97 PHE A N 1
ATOM 746 C CA . PHE A 1 97 ? 5.281 -4.083 1.684 1.00 92.00 97 PHE A CA 1
ATOM 747 C C . PHE A 1 97 ? 6.428 -4.979 1.238 1.00 92.00 97 PHE A C 1
ATOM 749 O O . PHE A 1 97 ? 7.096 -4.677 0.255 1.00 92.00 97 PHE A O 1
ATOM 756 N N . HIS A 1 98 ? 6.597 -6.134 1.880 1.00 92.94 98 HIS A N 1
ATOM 757 C CA . HIS A 1 98 ? 7.596 -7.095 1.435 1.00 92.94 98 HIS A CA 1
ATOM 758 C C . HIS A 1 98 ? 7.360 -7.536 -0.019 1.00 92.94 98 HIS A C 1
ATOM 760 O O . HIS A 1 98 ? 8.308 -7.654 -0.794 1.00 92.94 98 HIS A O 1
ATOM 766 N N . TRP A 1 99 ? 6.103 -7.749 -0.415 1.00 96.44 99 TRP A N 1
ATOM 767 C CA . TRP A 1 99 ? 5.741 -8.056 -1.798 1.00 96.44 99 TRP A CA 1
ATOM 768 C C . TRP A 1 99 ? 6.004 -6.885 -2.750 1.00 96.44 99 TRP A C 1
ATOM 770 O O . TRP A 1 99 ? 6.466 -7.113 -3.871 1.00 96.44 99 TRP A O 1
ATOM 780 N N . LEU A 1 100 ? 5.763 -5.645 -2.310 1.00 94.75 100 LEU A N 1
ATOM 781 C CA . LEU A 1 100 ? 6.096 -4.464 -3.096 1.00 94.75 100 LEU A C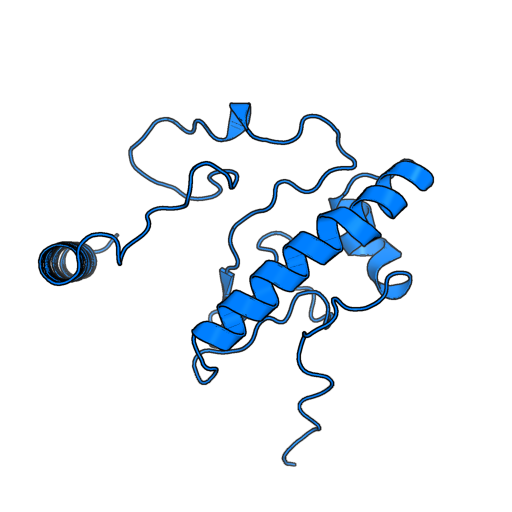A 1
ATOM 782 C C . LEU A 1 100 ? 7.592 -4.430 -3.428 1.00 94.75 100 LEU A C 1
ATOM 784 O O . LEU A 1 100 ? 7.953 -4.321 -4.597 1.00 94.75 100 LEU A O 1
ATOM 788 N N . ASP A 1 101 ? 8.443 -4.638 -2.426 1.00 93.69 101 ASP A N 1
ATOM 789 C CA . ASP A 1 101 ? 9.900 -4.577 -2.578 1.00 93.69 101 ASP A CA 1
ATOM 790 C C . ASP A 1 101 ? 10.483 -5.768 -3.363 1.00 93.69 101 ASP A C 1
ATOM 792 O O . ASP A 1 101 ? 11.470 -5.624 -4.085 1.00 93.69 101 ASP A O 1
ATOM 796 N N . THR A 1 102 ? 9.907 -6.967 -3.220 1.00 95.94 102 THR A N 1
ATOM 797 C CA . THR A 1 102 ? 10.514 -8.208 -3.747 1.00 95.94 102 THR A CA 1
ATOM 798 C C . THR A 1 102 ? 9.885 -8.744 -5.026 1.00 95.94 102 THR A C 1
ATOM 800 O O . THR A 1 102 ? 10.499 -9.574 -5.698 1.00 95.94 102 THR A O 1
ATOM 803 N N . VAL A 1 103 ? 8.682 -8.292 -5.380 1.00 97.06 103 VAL A N 1
ATOM 804 C CA . VAL A 1 103 ? 7.939 -8.795 -6.544 1.00 97.06 103 VAL A CA 1
ATOM 805 C C . VAL A 1 103 ? 7.509 -7.649 -7.450 1.00 97.06 103 VAL A C 1
ATOM 807 O O . VAL A 1 103 ? 7.844 -7.637 -8.635 1.00 97.06 103 VAL A O 1
ATOM 810 N N . HIS A 1 104 ? 6.781 -6.676 -6.905 1.00 96.56 104 HIS A N 1
ATOM 811 C CA . HIS A 1 104 ? 6.181 -5.598 -7.694 1.00 96.56 104 HIS A CA 1
ATOM 812 C C . HIS A 1 104 ? 7.217 -4.619 -8.250 1.00 96.56 104 HIS A C 1
ATOM 814 O O . HIS A 1 104 ? 7.224 -4.386 -9.457 1.00 96.56 104 HIS A O 1
ATOM 820 N N . GLU A 1 105 ? 8.100 -4.068 -7.413 1.00 95.75 105 GLU A N 1
ATOM 821 C CA . GLU A 1 105 ? 9.113 -3.104 -7.849 1.00 95.75 105 GLU A CA 1
ATOM 822 C C . GLU A 1 105 ? 10.084 -3.730 -8.868 1.00 95.75 105 GLU A C 1
ATOM 824 O O . GLU A 1 105 ? 10.288 -3.126 -9.926 1.00 95.75 105 GLU A O 1
ATOM 829 N N . PRO A 1 106 ? 10.612 -4.957 -8.663 1.00 97.75 106 PRO A N 1
ATOM 830 C CA . PRO A 1 106 ? 11.408 -5.639 -9.682 1.00 97.75 106 PRO A CA 1
ATOM 831 C C . PRO A 1 106 ? 10.678 -5.805 -11.020 1.00 97.75 106 PRO A C 1
ATOM 833 O O . PRO A 1 106 ? 11.279 -5.572 -12.070 1.00 97.75 106 PRO A O 1
ATOM 836 N N . TYR A 1 107 ? 9.385 -6.150 -11.003 1.00 97.88 107 TYR A N 1
ATOM 837 C CA . TYR A 1 107 ? 8.572 -6.225 -12.219 1.00 97.88 107 TYR A CA 1
ATOM 838 C C . TYR A 1 107 ? 8.432 -4.846 -12.880 1.00 97.88 107 TYR A C 1
ATOM 840 O O . TYR A 1 107 ? 8.652 -4.702 -14.083 1.00 97.88 107 TYR A O 1
ATOM 848 N N . ALA A 1 108 ? 8.124 -3.807 -12.102 1.00 96.94 108 ALA A N 1
ATOM 849 C CA . ALA A 1 108 ? 8.007 -2.440 -12.600 1.00 96.94 108 ALA A CA 1
ATOM 850 C C . ALA A 1 108 ? 9.303 -1.973 -13.283 1.00 96.94 108 ALA A C 1
ATOM 852 O O . ALA A 1 108 ? 9.258 -1.412 -14.377 1.00 96.94 108 ALA A O 1
ATOM 853 N N . ILE A 1 109 ? 10.458 -2.260 -12.677 1.00 97.06 109 ILE A N 1
ATOM 854 C CA . ILE A 1 109 ? 11.779 -1.945 -13.233 1.00 97.06 109 ILE A CA 1
ATOM 855 C C . ILE A 1 109 ? 12.034 -2.742 -14.516 1.00 97.06 109 ILE A C 1
ATOM 857 O O . ILE A 1 109 ? 12.366 -2.146 -15.542 1.00 97.06 109 ILE A O 1
ATOM 861 N N . ALA A 1 110 ? 11.848 -4.065 -14.489 1.00 97.88 110 ALA A N 1
ATOM 862 C CA . ALA A 1 110 ? 12.125 -4.943 -15.628 1.00 97.88 110 ALA A CA 1
ATOM 863 C C . ALA A 1 110 ? 11.291 -4.590 -16.869 1.00 97.88 110 ALA A C 1
ATOM 865 O O . ALA A 1 110 ? 11.761 -4.732 -17.998 1.00 97.88 110 ALA A O 1
ATOM 866 N N . HIS A 1 111 ? 10.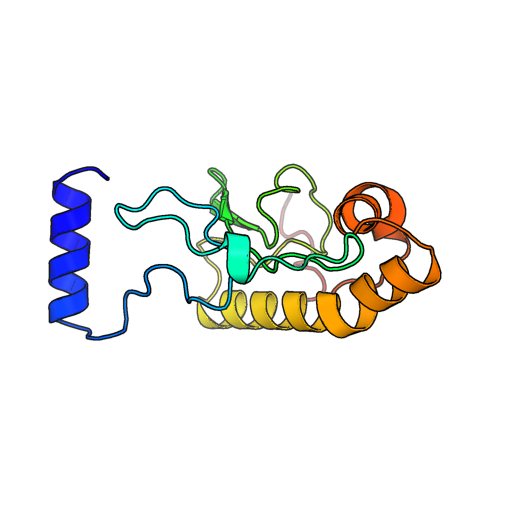073 -4.092 -16.660 1.00 96.62 111 HIS A N 1
ATOM 867 C CA . HIS A 1 111 ? 9.154 -3.706 -17.726 1.00 96.62 111 HIS A CA 1
ATOM 868 C C . HIS A 1 111 ? 9.135 -2.193 -18.010 1.00 96.62 111 HIS A C 1
ATOM 870 O O . HIS A 1 111 ? 8.372 -1.751 -18.870 1.00 96.62 111 HIS A O 1
ATOM 876 N N . ASN A 1 112 ? 9.971 -1.396 -17.330 1.00 95.56 112 ASN A N 1
ATOM 877 C CA . ASN A 1 112 ? 10.003 0.069 -17.424 1.00 95.56 112 ASN A CA 1
ATOM 878 C C . ASN A 1 112 ? 8.612 0.713 -17.238 1.00 95.56 112 ASN A C 1
ATOM 880 O O . ASN A 1 112 ? 8.180 1.580 -18.004 1.00 95.56 112 ASN A O 1
ATOM 884 N N . LEU A 1 113 ? 7.881 0.249 -16.225 1.00 92.56 113 LEU A N 1
ATOM 885 C CA . LEU A 1 113 ? 6.528 0.686 -15.908 1.00 92.56 113 LEU A CA 1
ATOM 886 C C . LEU A 1 113 ? 6.506 1.533 -14.630 1.00 92.56 113 LEU A C 1
ATOM 888 O O . LEU A 1 113 ? 7.210 1.230 -13.667 1.00 92.56 113 LEU A O 1
ATOM 892 N N . PRO A 1 114 ? 5.636 2.556 -14.557 1.00 90.62 114 PRO A N 1
ATOM 893 C CA . PRO A 1 114 ? 5.305 3.183 -13.287 1.00 90.62 114 PRO A CA 1
ATOM 894 C C . PRO A 1 114 ? 4.653 2.188 -12.317 1.00 90.62 114 PRO A C 1
ATOM 896 O O . PRO A 1 114 ? 3.823 1.373 -12.727 1.00 90.62 114 PRO A O 1
ATOM 899 N N . ALA A 1 115 ? 4.939 2.319 -11.023 1.00 90.19 115 ALA A N 1
ATOM 900 C CA . ALA A 1 115 ? 4.426 1.465 -9.953 1.00 90.19 115 ALA A CA 1
ATOM 901 C C . ALA A 1 115 ? 2.895 1.310 -9.995 1.00 90.19 115 ALA A C 1
ATOM 903 O O . ALA A 1 115 ? 2.362 0.200 -9.948 1.00 90.19 115 ALA A O 1
ATOM 904 N N . CYS A 1 116 ? 2.173 2.425 -10.142 1.00 89.44 116 CYS A N 1
ATOM 905 C CA . CYS A 1 116 ? 0.711 2.411 -10.209 1.00 89.44 116 CYS A CA 1
ATOM 906 C C . CYS A 1 116 ? 0.185 1.716 -11.474 1.00 89.44 116 CYS A C 1
ATOM 908 O O . CYS A 1 116 ? -0.869 1.085 -11.429 1.00 89.44 116 CYS A O 1
ATOM 910 N N . THR A 1 117 ? 0.917 1.786 -12.592 1.00 90.06 117 THR A N 1
ATOM 911 C CA . THR A 1 117 ? 0.543 1.095 -13.834 1.00 90.06 117 THR A CA 1
ATOM 912 C C . THR A 1 117 ? 0.581 -0.414 -13.645 1.00 90.06 117 THR A C 1
ATOM 914 O O . THR A 1 117 ? -0.314 -1.104 -14.129 1.00 90.06 117 THR A O 1
ATOM 917 N N . VAL A 1 118 ? 1.570 -0.923 -12.907 1.00 94.12 118 VAL A N 1
ATOM 918 C CA . VAL A 1 118 ? 1.663 -2.346 -12.570 1.00 94.12 118 VAL A CA 1
ATOM 919 C C . VAL A 1 118 ? 0.427 -2.794 -11.782 1.00 94.12 118 VAL A C 1
ATOM 921 O O . VAL A 1 118 ? -0.261 -3.718 -12.204 1.00 94.12 118 VAL A O 1
ATOM 924 N N . CYS A 1 119 ? 0.064 -2.071 -10.718 1.00 91.44 119 CYS A N 1
ATOM 925 C CA . CYS A 1 119 ? -1.119 -2.377 -9.903 1.00 91.44 119 CYS A CA 1
ATOM 926 C C . CYS A 1 119 ? -2.454 -2.266 -10.661 1.00 91.44 119 CYS A C 1
ATOM 928 O O . CYS A 1 119 ? -3.427 -2.915 -10.283 1.00 91.44 119 CYS A O 1
ATOM 930 N N . TRP A 1 120 ? -2.527 -1.422 -11.694 1.00 87.69 120 TRP A N 1
ATOM 931 C CA . TRP A 1 120 ? -3.758 -1.199 -12.452 1.00 87.69 120 TRP A CA 1
ATOM 932 C C . TRP A 1 120 ? -3.927 -2.156 -13.637 1.00 87.69 120 TRP A C 1
ATOM 934 O O . TRP A 1 120 ? -5.043 -2.597 -13.900 1.00 87.69 120 TRP A O 1
ATOM 944 N N . LYS A 1 121 ? -2.847 -2.465 -14.365 1.00 91.31 121 LYS A N 1
ATOM 945 C CA . LYS A 1 121 ? -2.917 -3.173 -15.657 1.00 91.31 121 LYS A CA 1
ATOM 946 C C . LYS A 1 121 ? -2.232 -4.535 -15.693 1.00 91.31 121 LYS A C 1
ATOM 948 O O . LYS A 1 121 ? -2.479 -5.278 -16.632 1.00 91.31 121 LYS A O 1
ATOM 953 N N . TYR A 1 122 ? -1.362 -4.827 -14.730 1.00 95.38 122 TYR A N 1
ATOM 954 C CA . TYR A 1 122 ? -0.488 -6.005 -14.760 1.00 95.38 122 TYR A CA 1
ATOM 955 C C . TYR A 1 122 ? -0.536 -6.808 -13.453 1.00 95.38 122 TYR A C 1
ATOM 957 O O . TYR A 1 122 ? 0.302 -7.672 -13.214 1.00 95.38 122 TYR A O 1
ATOM 965 N N . LEU A 1 123 ? -1.499 -6.507 -12.578 1.00 94.88 123 LEU A N 1
ATOM 966 C CA . LEU A 1 123 ? -1.594 -7.114 -11.253 1.00 94.88 123 LEU A CA 1
ATOM 967 C C . LEU A 1 123 ? -1.884 -8.619 -11.314 1.00 94.88 123 LEU A C 1
ATOM 969 O O . LEU A 1 123 ? -1.410 -9.374 -10.471 1.00 94.88 123 LEU A O 1
ATOM 973 N N . ASP A 1 124 ? -2.625 -9.049 -12.329 1.00 94.56 124 ASP A N 1
ATOM 974 C CA . ASP A 1 124 ? -2.940 -10.447 -12.632 1.00 94.56 124 ASP A CA 1
ATOM 975 C C . ASP A 1 124 ? -1.708 -11.279 -13.021 1.00 94.56 124 ASP A C 1
ATOM 977 O O . ASP A 1 124 ? -1.731 -12.503 -12.918 1.00 94.56 124 ASP A O 1
ATOM 981 N N . GLN A 1 125 ? -0.616 -10.623 -13.416 1.00 96.44 125 GLN A N 1
ATOM 982 C CA . GLN A 1 125 ? 0.658 -11.270 -13.742 1.00 96.44 125 GLN A CA 1
ATOM 983 C C . GLN A 1 125 ? 1.557 -11.453 -12.516 1.00 96.44 125 GLN A C 1
ATOM 985 O O . GLN A 1 125 ? 2.609 -12.088 -12.610 1.00 96.44 125 GLN A O 1
ATOM 990 N N . LEU A 1 126 ? 1.166 -10.896 -11.368 1.00 95.94 126 LEU A N 1
ATOM 991 C CA . LEU A 1 126 ? 1.938 -10.951 -10.137 1.00 95.94 126 LEU A CA 1
ATOM 992 C C . LEU A 1 126 ? 1.277 -11.908 -9.142 1.00 95.94 126 LEU A C 1
ATOM 994 O O . LEU A 1 126 ? 0.054 -11.878 -8.971 1.00 95.94 126 LEU A O 1
ATOM 998 N N . PRO A 1 127 ? 2.062 -12.718 -8.411 1.00 95.44 127 PRO A N 1
ATOM 999 C CA . PRO A 1 127 ? 1.516 -13.537 -7.338 1.00 95.44 127 PRO A CA 1
ATOM 1000 C C . PRO A 1 127 ? 0.895 -12.654 -6.252 1.00 95.44 127 PRO A C 1
ATOM 1002 O O . PRO A 1 127 ? 1.340 -11.530 -6.026 1.00 95.44 127 PRO A O 1
ATOM 1005 N N . VAL A 1 128 ? -0.104 -13.178 -5.547 1.00 94.44 128 VAL A N 1
ATOM 1006 C CA . VAL A 1 128 ? -0.656 -12.536 -4.343 1.00 94.44 128 VAL A CA 1
ATOM 1007 C C . VAL A 1 128 ? 0.415 -12.531 -3.235 1.00 94.44 128 VAL A C 1
ATOM 1009 O O . VAL A 1 128 ? 1.183 -13.497 -3.148 1.00 94.44 128 VAL A O 1
ATOM 1012 N N . PRO A 1 129 ? 0.510 -11.482 -2.390 1.00 92.81 129 PRO A N 1
ATOM 1013 C CA . PRO A 1 129 ? 1.441 -11.473 -1.266 1.00 92.81 129 PRO A CA 1
ATOM 1014 C C . PRO A 1 129 ? 1.233 -12.690 -0.354 1.00 92.81 129 PRO A C 1
ATOM 1016 O O . PRO A 1 129 ? 0.114 -13.009 0.048 1.00 92.81 129 PRO A O 1
ATOM 1019 N N . LYS A 1 130 ? 2.325 -13.380 -0.012 1.00 84.25 130 LYS A N 1
ATOM 1020 C CA . LYS A 1 130 ? 2.275 -14.556 0.867 1.00 84.25 130 LYS A CA 1
ATOM 1021 C C . LYS A 1 130 ? 1.796 -14.157 2.260 1.00 84.25 130 LYS A C 1
ATOM 1023 O O . LYS A 1 130 ? 2.251 -13.154 2.797 1.00 84.25 130 LYS A O 1
ATOM 1028 N N . GLY A 1 131 ? 0.937 -14.973 2.863 1.00 70.00 131 GLY A N 1
ATOM 1029 C CA . GLY A 1 131 ? 0.402 -14.713 4.201 1.00 70.00 131 GLY A CA 1
ATOM 1030 C C . GLY A 1 131 ? -0.886 -13.893 4.211 1.00 70.00 131 GLY A C 1
ATOM 1031 O O . GLY A 1 131 ? -1.556 -13.891 5.234 1.00 70.00 131 GLY A O 1
ATOM 1032 N N . PHE A 1 132 ? -1.299 -13.309 3.076 1.00 72.81 132 PHE A N 1
ATOM 1033 C CA . PHE A 1 132 ? -2.707 -12.967 2.888 1.00 72.81 132 PHE A CA 1
ATOM 1034 C C . PHE A 1 132 ? -3.458 -14.287 2.973 1.00 72.81 132 PHE A C 1
ATOM 1036 O O . PHE A 1 132 ? -3.220 -15.154 2.131 1.00 72.81 132 PHE A O 1
ATOM 1043 N N . ALA A 1 133 ? -4.251 -14.468 4.034 1.00 53.66 133 ALA A N 1
ATOM 1044 C CA . ALA A 1 133 ? -4.928 -15.722 4.329 1.00 53.66 133 ALA A CA 1
ATOM 1045 C C . ALA A 1 133 ? -5.523 -16.292 3.036 1.00 53.66 133 ALA A C 1
ATOM 1047 O O . ALA A 1 133 ? -6.400 -15.676 2.423 1.00 53.66 133 ALA A O 1
ATOM 1048 N N . GLU A 1 134 ? -4.975 -17.427 2.589 1.00 44.28 134 GLU A N 1
ATOM 1049 C CA . GLU A 1 134 ? -5.494 -18.178 1.456 1.00 44.28 134 GLU A CA 1
ATOM 1050 C C . GLU A 1 134 ? -6.986 -18.360 1.688 1.00 44.28 134 GLU A C 1
ATOM 1052 O O . GLU A 1 134 ? -7.378 -19.019 2.645 1.00 44.28 134 GLU A O 1
ATOM 1057 N N . GLY A 1 135 ? -7.788 -17.696 0.855 1.00 40.56 135 GLY A N 1
ATOM 1058 C CA . GLY A 1 135 ? -9.234 -17.814 0.790 1.00 40.56 135 GLY A CA 1
ATOM 1059 C C . GLY A 1 135 ? -9.920 -18.030 2.137 1.00 40.56 135 GLY A C 1
ATOM 1060 O O . GLY A 1 135 ? -10.135 -19.168 2.557 1.00 40.56 135 GLY A O 1
ATOM 1061 N N . ARG A 1 136 ? -10.481 -16.958 2.712 1.00 43.12 136 ARG A N 1
ATOM 1062 C CA . ARG A 1 136 ? -11.796 -17.114 3.342 1.00 43.12 136 ARG A CA 1
ATOM 1063 C C . ARG A 1 136 ? -12.733 -17.632 2.256 1.00 43.12 136 ARG A C 1
ATOM 1065 O O . ARG A 1 136 ? -13.302 -16.869 1.479 1.00 43.12 136 ARG A O 1
ATOM 1072 N N . SER A 1 137 ? -12.772 -18.960 2.165 1.00 36.09 137 SER A N 1
ATOM 1073 C CA . SER A 1 137 ? -13.754 -19.736 1.444 1.00 36.09 137 SER A CA 1
ATOM 1074 C C . SER A 1 137 ? -15.097 -19.099 1.733 1.00 36.09 137 SER A C 1
ATOM 1076 O O . SER A 1 137 ? -15.387 -18.777 2.889 1.00 36.09 137 SER A O 1
ATOM 1078 N N . GLN A 1 138 ? -15.851 -18.871 0.664 1.00 38.28 138 GLN A N 1
ATOM 1079 C CA . GLN A 1 138 ? -17.258 -18.516 0.693 1.00 38.28 138 GLN A CA 1
ATOM 1080 C C . GLN A 1 138 ? -17.934 -19.256 1.851 1.00 38.28 138 GLN A C 1
ATOM 1082 O O . GLN A 1 138 ? -18.183 -20.456 1.772 1.00 38.28 138 GLN A O 1
ATOM 1087 N N . LYS A 1 139 ? -18.181 -18.552 2.954 1.00 33.84 139 LYS A N 1
ATOM 1088 C CA . LYS A 1 139 ? -19.184 -18.967 3.917 1.00 33.84 139 LYS A CA 1
ATOM 1089 C C . LYS A 1 139 ? -20.421 -18.146 3.613 1.00 33.84 139 LYS A C 1
ATOM 1091 O O . LYS A 1 139 ? -20.444 -16.939 3.829 1.00 33.84 139 LYS A O 1
ATOM 1096 N N . ASP A 1 140 ? -21.383 -18.888 3.079 1.00 42.06 140 ASP A N 1
ATOM 1097 C CA . ASP A 1 140 ? -22.821 -18.702 3.206 1.00 42.06 140 ASP A CA 1
ATOM 1098 C C . ASP A 1 140 ? -23.488 -17.740 2.213 1.00 42.06 140 ASP A C 1
ATOM 1100 O O . ASP A 1 140 ? -23.651 -16.546 2.465 1.00 42.06 140 ASP A O 1
ATOM 1104 N N . SER A 1 141 ? -23.968 -18.306 1.097 1.00 37.28 141 SER A N 1
ATOM 1105 C CA . SER A 1 141 ? -25.407 -18.376 0.758 1.00 37.28 141 SER A CA 1
ATOM 1106 C C . SER A 1 141 ? -25.653 -19.337 -0.404 1.00 37.28 141 SER A C 1
ATOM 1108 O O . SER A 1 141 ? -24.986 -19.171 -1.449 1.00 37.28 141 SER A O 1
#

Radius of gyration: 16.87 Å; chains: 1; bounding box: 38×41×47 Å

Foldseek 3Di:
DDPVVVVVVVVVCVVPPPPDDPDDPLAQPPDDDPDPRPSVVNADPQQLADRQHPWDQDPVQWTFLDPVCVVPPDLLTGLGGPPDDPVSSVVSNVLSVVCRVPWRSVVCVVVVHGSVCCVVPVVVVTDRRPSSPDDPDDDDD

Secondary structure (DSSP, 8-state):
--HHHHHHHHHHHHHSTTSS----TTS---S--SS---HHHHS-SSTTS---PPPEE-TTSEEES-GGGTT---GGGEEEETTS-HHHHHHHHHHHHHHIIIIIHHHHHHTT--HHHHHHHSGGGSPPPTTS-S-------

pLDDT: mean 78.02, std 19.41, range [33.84, 97.88]